Protein AF-A0A2A2HWK0-F1 (afdb_monomer)

Mean predicted aligned error: 5.46 Å

Structure (mmCIF, N/CA/C/O backbone):
data_AF-A0A2A2HWK0-F1
#
_entry.id   AF-A0A2A2HWK0-F1
#
loop_
_atom_site.group_PDB
_atom_site.id
_atom_site.type_symbol
_atom_site.label_atom_id
_atom_site.label_alt_id
_atom_site.label_comp_id
_atom_site.label_asym_id
_atom_site.label_entity_id
_atom_site.label_seq_id
_atom_site.pdbx_PDB_ins_code
_atom_site.Cartn_x
_atom_site.Cartn_y
_atom_site.Cartn_z
_atom_site.occupancy
_atom_site.B_iso_or_equiv
_atom_site.auth_seq_id
_atom_site.auth_comp_id
_atom_site.auth_asym_id
_atom_site.auth_atom_id
_atom_site.pdbx_PDB_model_num
ATOM 1 N N . MET A 1 1 ? -13.070 -8.593 19.646 1.00 52.94 1 MET A N 1
ATOM 2 C CA . MET A 1 1 ? -12.627 -9.529 18.588 1.00 52.94 1 MET A CA 1
ATOM 3 C C . MET A 1 1 ? -11.156 -9.844 18.820 1.00 52.94 1 MET A C 1
ATOM 5 O O . MET A 1 1 ? -10.350 -8.923 18.780 1.00 52.94 1 MET A O 1
ATOM 9 N N . SER A 1 2 ? -10.788 -11.088 19.137 1.00 61.31 2 SER A N 1
ATOM 10 C CA . SER A 1 2 ? -9.373 -11.479 19.163 1.00 61.31 2 SER A CA 1
ATOM 11 C C . SER A 1 2 ? -8.905 -11.647 17.718 1.00 61.31 2 SER A C 1
ATOM 13 O O . SER A 1 2 ? -9.254 -12.631 17.078 1.00 61.31 2 SER A O 1
ATOM 15 N N . LEU A 1 3 ? -8.169 -10.675 17.177 1.00 67.19 3 LEU A N 1
ATOM 16 C CA . LEU A 1 3 ? -7.797 -10.685 15.757 1.00 67.19 3 LEU A CA 1
ATOM 17 C C . LEU A 1 3 ? -6.856 -11.838 15.371 1.00 67.19 3 LEU A C 1
ATOM 19 O O . LEU A 1 3 ? -6.816 -12.173 14.198 1.00 67.19 3 LEU A O 1
ATOM 23 N N . GLY A 1 4 ? -6.172 -12.487 16.321 1.00 80.31 4 GLY A N 1
ATOM 24 C CA . GLY A 1 4 ? -5.494 -13.777 16.119 1.00 80.31 4 GLY A CA 1
ATOM 25 C C . GLY A 1 4 ? -4.663 -13.899 14.829 1.00 80.31 4 GLY A C 1
ATOM 26 O O . GLY A 1 4 ? -4.107 -12.926 14.322 1.00 80.31 4 GLY A O 1
ATOM 27 N N . LEU A 1 5 ? -4.576 -15.118 14.291 1.00 84.25 5 LEU A N 1
ATOM 28 C CA . LEU A 1 5 ? -3.963 -15.387 12.982 1.00 84.25 5 LEU A CA 1
ATOM 29 C C . LEU A 1 5 ? -4.878 -14.941 11.822 1.00 84.25 5 LEU A C 1
ATOM 31 O O . LEU A 1 5 ? -4.407 -14.537 10.761 1.00 84.25 5 LEU A O 1
ATOM 35 N N . GLU A 1 6 ? -6.192 -15.001 12.036 1.00 86.00 6 GLU A N 1
ATOM 36 C CA . GLU A 1 6 ? -7.224 -14.724 11.033 1.00 86.00 6 GLU A CA 1
ATOM 37 C C . GLU A 1 6 ? -7.193 -13.267 10.560 1.00 86.00 6 GLU A C 1
ATOM 39 O O . GLU A 1 6 ? -7.207 -12.999 9.363 1.00 86.00 6 GLU A O 1
ATOM 44 N N . GLY A 1 7 ? -7.061 -12.316 11.483 1.00 83.69 7 GLY A N 1
ATOM 45 C CA . GLY A 1 7 ? -6.935 -10.893 11.179 1.00 83.69 7 GLY A CA 1
ATOM 46 C C . GLY A 1 7 ? -5.654 -10.567 10.417 1.00 83.69 7 GLY A C 1
ATOM 47 O O . GLY A 1 7 ? -5.660 -9.684 9.563 1.00 83.69 7 GLY A O 1
ATOM 48 N N . LEU A 1 8 ? -4.571 -11.310 10.661 1.00 85.19 8 LEU A N 1
ATOM 49 C CA . LEU A 1 8 ? -3.318 -11.160 9.921 1.00 85.19 8 LEU A CA 1
ATOM 50 C C . LEU A 1 8 ? -3.464 -11.678 8.482 1.00 85.19 8 LEU A C 1
ATOM 52 O O . LEU A 1 8 ? -3.012 -11.021 7.544 1.00 85.19 8 LEU A O 1
ATOM 56 N N . LEU A 1 9 ? -4.171 -12.797 8.299 1.00 87.31 9 LEU A N 1
ATOM 57 C CA . LEU A 1 9 ? -4.564 -13.323 6.988 1.00 87.31 9 LEU A CA 1
ATOM 58 C C . LEU A 1 9 ? -5.449 -12.340 6.218 1.00 87.31 9 LEU A C 1
ATOM 60 O O . LEU A 1 9 ? -5.170 -12.047 5.058 1.00 87.31 9 LEU A O 1
ATOM 64 N N . VAL A 1 10 ? -6.481 -11.794 6.864 1.00 86.19 10 VAL A N 1
ATOM 65 C CA . VAL A 1 10 ? -7.368 -10.784 6.270 1.00 86.19 10 VAL A CA 1
ATOM 66 C C . VAL A 1 10 ? -6.575 -9.540 5.886 1.00 86.19 10 VAL A C 1
ATOM 68 O O . VAL A 1 10 ? -6.713 -9.058 4.766 1.00 86.19 10 VAL A O 1
ATOM 71 N N . ALA A 1 11 ? -5.699 -9.045 6.763 1.00 85.50 11 ALA A N 1
ATOM 72 C CA . ALA A 1 11 ? -4.857 -7.896 6.459 1.00 85.50 11 ALA A CA 1
ATOM 73 C C . ALA A 1 11 ? -3.954 -8.159 5.249 1.00 85.50 11 ALA A C 1
ATOM 75 O O . ALA A 1 11 ? -3.891 -7.341 4.335 1.00 85.50 11 ALA A O 1
ATOM 76 N N . PHE A 1 12 ? -3.307 -9.322 5.198 1.00 85.81 12 PHE A N 1
ATOM 77 C CA . PHE A 1 12 ? -2.469 -9.717 4.070 1.00 85.81 12 PHE A CA 1
ATOM 78 C C . PHE A 1 12 ? -3.264 -9.837 2.758 1.00 85.81 12 PHE A C 1
ATOM 80 O O . PHE A 1 12 ? -2.829 -9.330 1.723 1.00 85.81 12 PHE A O 1
ATOM 87 N N . LEU A 1 13 ? -4.455 -10.442 2.804 1.00 85.81 13 LEU A N 1
ATOM 88 C CA . LEU A 1 13 ? -5.359 -10.555 1.656 1.00 85.81 13 LEU A CA 1
ATOM 89 C C . LEU A 1 13 ? -5.836 -9.190 1.163 1.00 85.81 13 LEU A C 1
ATOM 91 O O . LEU A 1 13 ? -5.817 -8.949 -0.042 1.00 85.81 13 LEU A O 1
ATOM 95 N N . ILE A 1 14 ? -6.212 -8.284 2.072 1.00 85.31 14 ILE A N 1
ATOM 96 C CA . ILE A 1 14 ? -6.583 -6.906 1.729 1.00 85.31 14 ILE A CA 1
ATOM 97 C C . ILE A 1 14 ? -5.430 -6.234 0.982 1.00 85.31 14 ILE A C 1
ATOM 99 O O . ILE A 1 14 ? -5.653 -5.619 -0.055 1.00 85.31 14 ILE A O 1
ATOM 103 N N . LEU A 1 15 ? -4.191 -6.379 1.455 1.00 84.44 15 LEU A N 1
ATOM 104 C CA . LEU A 1 15 ? -3.035 -5.761 0.803 1.00 84.44 15 LEU A CA 1
ATOM 105 C C . LEU A 1 15 ? -2.796 -6.306 -0.611 1.00 84.44 15 LEU A C 1
ATOM 107 O O . LEU A 1 15 ? -2.566 -5.521 -1.530 1.00 84.44 15 LEU A O 1
ATOM 111 N N . LEU A 1 16 ? -2.897 -7.624 -0.802 1.00 81.06 16 LEU A N 1
ATOM 112 C CA . LEU A 1 16 ? -2.704 -8.250 -2.113 1.00 81.06 16 LEU A CA 1
ATOM 113 C C . LEU A 1 16 ? -3.832 -7.930 -3.103 1.00 81.06 16 LEU A C 1
ATOM 115 O O . LEU A 1 16 ? -3.566 -7.632 -4.268 1.00 81.06 16 LEU A O 1
ATOM 119 N N . LEU A 1 17 ? -5.088 -7.982 -2.654 1.00 83.94 17 LEU A N 1
ATOM 120 C CA . LEU A 1 17 ? -6.262 -7.853 -3.522 1.00 83.94 17 LEU A CA 1
ATOM 121 C C . LEU A 1 17 ? -6.655 -6.405 -3.813 1.00 83.94 17 LEU A C 1
ATOM 123 O O . LEU A 1 17 ? -7.340 -6.150 -4.798 1.00 83.94 17 LEU A O 1
ATOM 127 N N . HIS A 1 18 ? -6.256 -5.443 -2.981 1.00 78.31 18 HIS A N 1
ATOM 128 C CA . HIS A 1 18 ? -6.782 -4.085 -3.107 1.00 78.31 18 HIS A CA 1
ATOM 129 C C . HIS A 1 18 ? -6.113 -3.264 -4.214 1.00 78.31 18 HIS A C 1
ATOM 131 O O . HIS A 1 18 ? -6.740 -2.359 -4.751 1.00 78.31 18 HIS A O 1
ATOM 137 N N . ARG A 1 19 ? -4.860 -3.551 -4.588 1.00 80.69 19 ARG A N 1
ATOM 138 C CA . ARG A 1 19 ? -4.129 -2.713 -5.560 1.00 80.69 19 ARG A CA 1
ATOM 139 C C . ARG A 1 19 ? -3.774 -3.423 -6.853 1.00 80.69 19 ARG A C 1
ATOM 141 O O . ARG A 1 19 ? -3.995 -2.867 -7.926 1.00 80.69 19 ARG A O 1
ATOM 148 N N . ILE A 1 20 ? -3.258 -4.646 -6.763 1.00 86.88 20 ILE A N 1
ATOM 149 C CA . ILE A 1 20 ? -2.778 -5.389 -7.932 1.00 86.88 20 ILE A CA 1
ATOM 150 C C . ILE A 1 20 ? -3.922 -5.672 -8.925 1.00 86.88 20 ILE A C 1
ATOM 152 O O . ILE A 1 20 ? -3.770 -5.312 -10.092 1.00 86.88 20 ILE A O 1
ATOM 156 N N . PRO A 1 21 ? -5.090 -6.214 -8.515 1.00 88.75 21 PRO A N 1
ATOM 157 C CA . PRO A 1 21 ? -6.196 -6.476 -9.440 1.00 88.75 21 PRO A CA 1
ATOM 158 C C . PRO A 1 21 ? -6.738 -5.212 -10.110 1.00 88.75 21 PRO A C 1
ATOM 160 O O . PRO A 1 21 ? -7.024 -5.227 -11.305 1.00 88.75 21 PRO A O 1
ATOM 163 N N . ILE A 1 22 ? -6.839 -4.108 -9.360 1.00 88.75 22 ILE A N 1
ATOM 164 C CA . ILE A 1 22 ? -7.318 -2.830 -9.898 1.00 88.75 22 ILE A CA 1
ATOM 165 C C . ILE A 1 22 ? -6.363 -2.334 -10.981 1.00 88.75 22 ILE A C 1
ATOM 167 O O . ILE A 1 22 ? -6.817 -1.988 -12.067 1.00 88.75 22 ILE A O 1
ATOM 171 N N . LEU A 1 23 ? -5.052 -2.355 -10.725 1.00 89.19 23 LEU A N 1
ATOM 172 C CA . LEU A 1 23 ? -4.056 -1.932 -11.710 1.00 89.19 23 LEU A CA 1
ATOM 173 C C . LEU A 1 23 ? -4.022 -2.831 -12.939 1.00 89.19 23 LEU A C 1
ATOM 175 O O . LEU A 1 23 ? -3.896 -2.308 -14.038 1.00 89.19 23 LEU A O 1
ATOM 179 N N . TYR A 1 24 ? -4.202 -4.145 -12.786 1.00 90.38 24 TYR A N 1
ATOM 180 C CA . TYR A 1 24 ? -4.365 -5.045 -13.932 1.00 90.38 24 TYR A CA 1
ATOM 181 C C . TYR A 1 24 ? -5.587 -4.684 -14.781 1.00 90.38 24 TYR A C 1
ATOM 183 O O . TYR A 1 24 ? -5.508 -4.730 -16.006 1.00 90.38 24 TYR A O 1
ATOM 191 N N . LEU A 1 25 ? -6.694 -4.291 -14.146 1.00 90.69 25 LEU A N 1
ATOM 192 C CA . LEU A 1 25 ? -7.922 -3.917 -14.843 1.00 90.69 25 LEU A CA 1
ATOM 193 C C . LEU A 1 25 ? -7.783 -2.588 -15.602 1.00 90.69 25 LEU A C 1
ATOM 195 O O . LEU A 1 25 ? -8.271 -2.475 -16.724 1.00 90.69 25 LEU A O 1
ATOM 199 N N . ILE A 1 26 ? -7.113 -1.592 -15.012 1.00 90.69 26 ILE A N 1
ATOM 200 C CA . ILE A 1 26 ? -6.930 -0.266 -15.633 1.00 90.69 26 ILE A CA 1
ATOM 201 C C . ILE A 1 26 ? -5.666 -0.153 -16.493 1.00 90.69 26 ILE A C 1
ATOM 203 O O . ILE A 1 26 ? -5.505 0.840 -17.200 1.00 90.69 26 ILE A O 1
ATOM 207 N N . ASN A 1 27 ? -4.798 -1.169 -16.468 1.00 89.19 27 ASN A N 1
ATOM 208 C CA . ASN A 1 27 ? -3.561 -1.253 -17.242 1.00 89.19 27 ASN A CA 1
ATOM 209 C C . ASN A 1 27 ? -3.679 -0.745 -18.696 1.00 89.19 27 ASN A C 1
ATOM 211 O O . ASN A 1 27 ? -2.878 0.109 -19.064 1.00 89.19 27 ASN A O 1
ATOM 215 N N . PRO A 1 28 ? -4.675 -1.155 -19.517 1.00 86.94 28 PRO A N 1
ATOM 216 C CA . PRO A 1 28 ? -4.746 -0.721 -20.919 1.00 86.94 28 PRO A CA 1
ATOM 217 C C . PRO A 1 28 ? -4.881 0.798 -21.119 1.00 86.94 28 PRO A C 1
ATOM 219 O O . PRO A 1 28 ? -4.680 1.284 -22.227 1.00 86.94 28 PRO A O 1
ATOM 222 N N 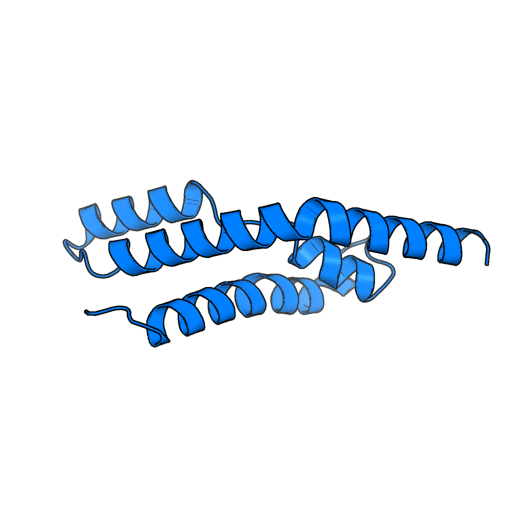. ILE A 1 29 ? -5.222 1.552 -20.070 1.00 91.88 29 ILE A N 1
ATOM 223 C CA . ILE A 1 29 ? -5.366 3.013 -20.100 1.00 91.88 29 ILE A CA 1
ATOM 224 C C . ILE A 1 29 ? -4.076 3.706 -19.627 1.00 91.88 29 ILE A C 1
ATOM 226 O O . ILE A 1 29 ? -3.889 4.898 -19.864 1.00 91.88 29 ILE A O 1
ATOM 230 N N . ILE A 1 30 ? -3.165 2.989 -18.962 1.00 87.50 30 ILE A N 1
ATOM 231 C CA . ILE A 1 30 ? -1.955 3.566 -18.375 1.00 87.50 30 ILE A CA 1
ATOM 232 C C . ILE A 1 30 ? -0.830 3.555 -19.423 1.00 87.50 30 ILE A C 1
ATOM 234 O O . ILE A 1 30 ? -0.266 2.501 -19.710 1.00 87.50 30 ILE A O 1
ATOM 238 N N . PRO A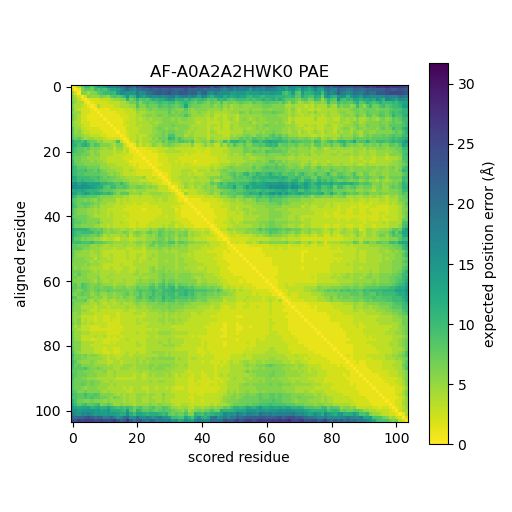 1 31 ? -0.415 4.719 -19.957 1.00 81.50 31 PRO A N 1
ATOM 239 C CA . PRO A 1 31 ? 0.495 4.790 -21.106 1.00 81.50 31 PRO A CA 1
ATOM 240 C C . PRO A 1 31 ? 1.930 4.320 -20.818 1.00 81.50 31 PRO A C 1
ATOM 242 O O . PRO A 1 31 ? 2.722 4.164 -21.744 1.00 81.50 31 PRO A O 1
ATOM 245 N N . ASN A 1 32 ? 2.292 4.129 -19.548 1.00 82.06 32 ASN A N 1
ATOM 246 C CA . ASN A 1 32 ? 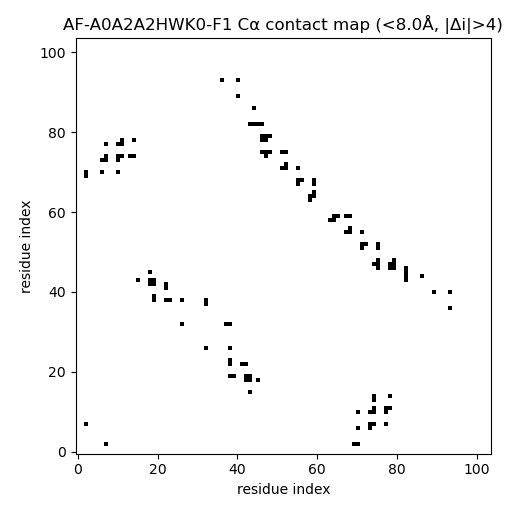3.664 3.846 -19.126 1.00 82.06 32 ASN A CA 1
ATOM 247 C C . ASN A 1 32 ? 3.858 2.442 -18.533 1.00 82.06 32 ASN A C 1
ATOM 249 O O . ASN A 1 32 ? 4.913 2.163 -17.972 1.00 82.06 32 ASN A O 1
ATOM 253 N N . ILE A 1 33 ? 2.851 1.570 -18.635 1.00 85.31 33 ILE A N 1
ATOM 254 C CA . ILE A 1 33 ? 2.950 0.169 -18.221 1.00 85.31 33 ILE A CA 1
ATOM 255 C C . ILE A 1 33 ? 3.117 -0.682 -19.478 1.00 85.31 33 ILE A C 1
ATOM 257 O O . ILE A 1 33 ? 2.228 -0.742 -20.324 1.00 85.31 33 ILE A O 1
ATOM 261 N N . ARG A 1 34 ? 4.283 -1.315 -19.622 1.00 85.44 34 ARG A N 1
ATOM 262 C CA . ARG A 1 34 ? 4.647 -2.098 -20.814 1.00 85.44 34 ARG A CA 1
ATOM 263 C C . ARG A 1 34 ? 4.678 -3.595 -20.539 1.00 85.44 34 ARG A C 1
ATOM 265 O O . ARG A 1 34 ? 4.627 -4.387 -21.476 1.00 85.44 34 ARG A O 1
ATOM 272 N N . SER A 1 35 ? 4.743 -3.988 -19.268 1.00 88.88 35 SER A N 1
ATOM 273 C CA . SER A 1 35 ? 4.821 -5.383 -18.852 1.00 88.88 35 SER A CA 1
ATOM 274 C C . SER A 1 35 ? 3.930 -5.708 -17.650 1.00 88.88 35 SER A C 1
ATOM 276 O O . SER A 1 35 ? 3.576 -4.848 -16.843 1.00 88.88 35 SER A O 1
ATOM 278 N N . ASN A 1 36 ? 3.626 -6.996 -17.475 1.00 88.88 36 ASN A N 1
ATOM 279 C CA . ASN A 1 36 ? 2.955 -7.504 -16.273 1.00 88.88 36 ASN A CA 1
ATOM 280 C C . ASN A 1 36 ? 3.779 -7.262 -14.992 1.00 88.88 36 ASN A C 1
ATOM 282 O O . ASN A 1 36 ? 3.213 -7.132 -13.905 1.00 88.88 36 ASN A O 1
ATOM 286 N N . LEU A 1 37 ? 5.112 -7.187 -15.104 1.00 89.62 37 LEU A N 1
ATOM 287 C CA . LEU A 1 37 ? 5.986 -6.864 -13.976 1.00 89.62 37 LEU A CA 1
ATOM 288 C C . LEU A 1 37 ? 5.863 -5.397 -13.571 1.00 89.62 37 LEU A C 1
ATOM 290 O O . LEU A 1 37 ? 5.880 -5.115 -12.377 1.00 89.62 37 LEU A O 1
ATOM 294 N N . ASP A 1 38 ? 5.662 -4.489 -14.524 1.00 89.56 38 ASP A N 1
ATOM 295 C CA . ASP A 1 38 ? 5.429 -3.070 -14.247 1.00 89.56 38 ASP A CA 1
ATOM 296 C C . ASP A 1 38 ? 4.120 -2.895 -13.458 1.00 89.56 38 ASP A C 1
ATOM 298 O O . ASP A 1 38 ? 4.090 -2.158 -12.474 1.00 89.56 38 ASP A O 1
ATOM 302 N N . VAL A 1 39 ? 3.057 -3.633 -13.823 1.00 90.94 39 VAL A N 1
ATOM 303 C CA . VAL A 1 39 ? 1.777 -3.653 -13.081 1.00 90.94 39 VAL A CA 1
ATOM 304 C C . VAL A 1 39 ? 1.978 -4.154 -11.652 1.00 90.94 39 VAL A C 1
ATOM 306 O O . VAL A 1 39 ? 1.513 -3.528 -10.698 1.00 90.94 39 VAL A O 1
ATOM 309 N N . LEU A 1 40 ? 2.665 -5.290 -11.494 1.00 90.31 40 LEU A N 1
ATOM 310 C CA . LEU A 1 40 ? 2.920 -5.894 -10.185 1.00 90.31 40 LEU A CA 1
ATOM 311 C C . LEU A 1 40 ? 3.767 -4.977 -9.303 1.00 90.31 40 LEU A C 1
ATOM 313 O O . LEU A 1 40 ? 3.450 -4.793 -8.129 1.00 90.31 40 LEU A O 1
ATOM 317 N N . PHE A 1 41 ? 4.811 -4.370 -9.867 1.00 89.81 41 PHE A N 1
ATOM 318 C CA . PHE A 1 41 ? 5.686 -3.447 -9.159 1.00 89.81 41 PHE A CA 1
ATOM 319 C C . PHE A 1 41 ? 4.935 -2.177 -8.745 1.00 89.81 41 PHE A C 1
ATOM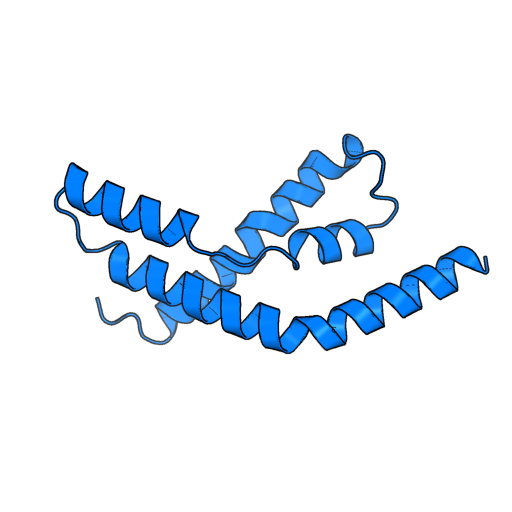 321 O O . PHE A 1 41 ? 4.955 -1.807 -7.571 1.00 89.81 41 PHE A O 1
ATOM 328 N N . ALA A 1 42 ? 4.199 -1.555 -9.669 1.00 89.00 42 ALA A N 1
ATOM 329 C CA . ALA A 1 42 ? 3.387 -0.375 -9.383 1.00 89.00 42 ALA A CA 1
ATOM 330 C C . ALA A 1 42 ? 2.298 -0.655 -8.333 1.00 89.00 42 ALA A C 1
ATOM 332 O O . ALA A 1 42 ? 2.026 0.190 -7.481 1.00 89.00 42 ALA A O 1
ATOM 333 N N . GLY A 1 43 ? 1.693 -1.847 -8.358 1.00 88.38 43 GLY A N 1
ATOM 334 C CA . GLY A 1 43 ? 0.669 -2.241 -7.390 1.00 88.38 43 GLY A CA 1
ATOM 335 C C . GLY A 1 43 ? 1.203 -2.587 -6.015 1.00 88.38 43 GLY A C 1
ATOM 336 O O . GLY A 1 43 ? 0.526 -2.318 -5.023 1.00 88.38 43 GLY A O 1
ATOM 337 N N . TRP A 1 44 ? 2.413 -3.138 -5.951 1.00 89.44 44 TRP A N 1
ATOM 338 C CA . TRP A 1 44 ? 3.064 -3.474 -4.694 1.00 89.44 44 TRP A CA 1
ATOM 339 C C . TRP A 1 44 ? 3.689 -2.258 -4.004 1.00 89.44 44 TRP A C 1
ATOM 341 O O . TRP A 1 44 ? 3.707 -2.216 -2.788 1.00 89.44 44 TRP A O 1
ATOM 351 N N . PHE A 1 45 ? 4.173 -1.235 -4.715 1.00 85.19 45 PHE A N 1
ATOM 352 C CA . PHE A 1 45 ? 4.784 -0.044 -4.091 1.00 85.19 45 PHE A CA 1
ATOM 353 C C . PHE A 1 45 ? 3.753 1.009 -3.640 1.00 85.19 45 PHE A C 1
ATOM 355 O O . PHE A 1 45 ? 3.853 2.193 -3.958 1.00 85.19 45 PHE A O 1
ATOM 362 N N . GLY A 1 46 ? 2.756 0.588 -2.857 1.00 84.00 46 GLY A N 1
ATOM 363 C CA . GLY A 1 46 ? 1.667 1.448 -2.389 1.00 84.00 46 GLY A CA 1
ATOM 364 C C . GLY A 1 46 ? 1.202 1.121 -0.971 1.00 84.00 46 GLY A C 1
ATOM 365 O O . GLY A 1 46 ? 0.068 0.662 -0.811 1.00 84.00 46 GLY A O 1
ATOM 366 N N . PRO A 1 47 ? 2.021 1.370 0.068 1.00 89.25 47 PRO A N 1
ATOM 367 C CA . PRO A 1 47 ? 1.650 1.017 1.429 1.00 89.25 47 PRO A CA 1
ATOM 368 C C . PRO A 1 47 ? 0.383 1.753 1.884 1.00 89.25 47 PRO A C 1
ATOM 370 O O . PRO A 1 47 ? 0.123 2.904 1.518 1.00 89.25 47 PRO A O 1
ATOM 373 N N . VAL A 1 48 ? -0.417 1.082 2.708 1.00 91.50 48 VAL A N 1
ATOM 374 C CA . VAL A 1 48 ? -1.547 1.691 3.413 1.00 91.50 48 VAL A CA 1
ATOM 375 C C . VAL A 1 48 ? -0.992 2.614 4.499 1.00 91.50 48 VAL A C 1
ATOM 377 O O . VAL A 1 48 ? -0.161 2.201 5.303 1.00 91.50 48 VAL A O 1
ATOM 380 N N . GLY A 1 49 ? -1.436 3.873 4.505 1.00 87.38 49 GLY A N 1
ATOM 381 C CA . GLY A 1 49 ? -0.876 4.919 5.363 1.00 87.38 49 GLY A CA 1
ATOM 382 C C . GLY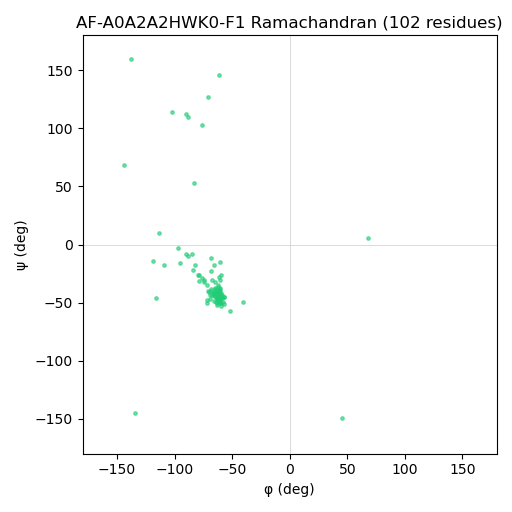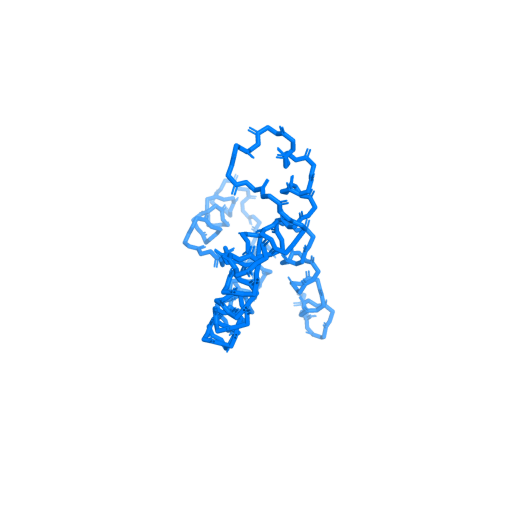 A 1 49 ? -1.930 5.772 6.068 1.00 87.38 49 GLY A C 1
ATOM 383 O O . GLY A 1 49 ? -3.007 5.298 6.431 1.00 87.38 49 GLY A O 1
ATOM 384 N N . IL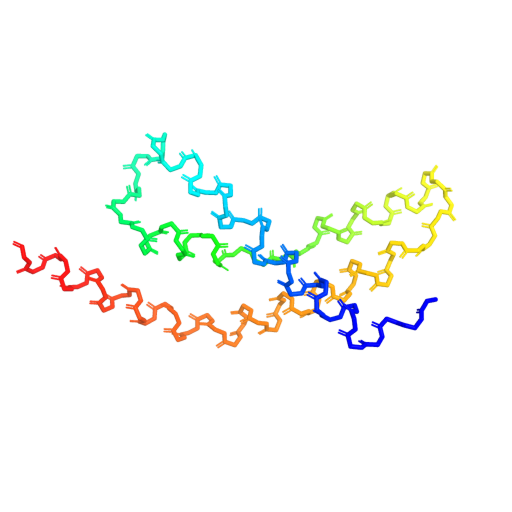E A 1 50 ? -1.620 7.061 6.239 1.00 92.62 50 ILE A N 1
ATOM 385 C CA . ILE A 1 50 ? -2.379 7.998 7.083 1.00 92.62 50 ILE A CA 1
ATOM 386 C C . ILE A 1 50 ? -3.842 8.191 6.664 1.00 92.62 50 ILE A C 1
ATOM 388 O O . ILE A 1 50 ? -4.698 8.398 7.517 1.00 92.62 50 ILE A O 1
ATOM 392 N N . ALA A 1 51 ? -4.157 8.073 5.371 1.00 93.25 51 ALA A N 1
ATOM 393 C CA . ALA A 1 51 ? -5.532 8.204 4.894 1.00 93.25 51 ALA A CA 1
ATOM 394 C C . ALA A 1 51 ? -6.448 7.124 5.496 1.00 93.25 51 ALA A C 1
ATOM 396 O O . ALA A 1 51 ? -7.552 7.431 5.935 1.00 93.25 51 ALA A O 1
ATOM 397 N N . ALA A 1 52 ? -5.978 5.875 5.589 1.00 93.56 52 ALA A N 1
ATOM 398 C CA . ALA A 1 52 ? -6.754 4.792 6.191 1.00 93.56 52 ALA A CA 1
ATOM 399 C C . ALA A 1 52 ? -6.982 5.031 7.691 1.00 93.56 52 ALA A C 1
ATOM 401 O O . ALA A 1 52 ? -8.097 4.858 8.179 1.00 93.56 52 ALA A O 1
ATOM 402 N N . PHE A 1 53 ? -5.952 5.508 8.401 1.00 94.12 53 PHE A N 1
ATOM 403 C CA . PHE A 1 53 ? -6.077 5.934 9.796 1.00 94.12 53 PHE A CA 1
ATOM 404 C C . PHE A 1 53 ? -7.146 7.026 9.939 1.00 94.12 53 PHE A C 1
ATOM 406 O O . PHE A 1 53 ? -8.079 6.864 10.724 1.00 94.12 53 PHE A O 1
ATOM 413 N N . TYR A 1 54 ? -7.063 8.088 9.132 1.00 95.44 54 TYR A N 1
ATOM 414 C CA . TYR A 1 54 ? -8.009 9.201 9.171 1.00 95.44 54 TYR A CA 1
ATOM 415 C C . TYR A 1 54 ? -9.449 8.734 8.944 1.00 95.44 54 TYR A C 1
ATOM 417 O O . TYR A 1 54 ? -10.324 9.041 9.749 1.00 95.44 54 TYR A O 1
ATOM 425 N N . TYR A 1 55 ? -9.698 7.937 7.901 1.00 94.31 55 TYR A N 1
ATOM 426 C CA . TYR A 1 55 ? -11.048 7.453 7.606 1.00 94.31 55 TYR A CA 1
ATOM 427 C C . TYR A 1 55 ? -11.580 6.473 8.654 1.00 94.31 55 TYR A C 1
ATOM 429 O O . TYR A 1 55 ? -12.783 6.465 8.908 1.00 94.31 55 TYR A O 1
ATOM 437 N N . SER A 1 56 ? -10.714 5.691 9.306 1.00 94.69 56 SER A N 1
ATOM 438 C CA . SER A 1 56 ? -11.136 4.833 10.421 1.00 94.69 56 SER A CA 1
ATOM 439 C C . SER A 1 56 ? -11.641 5.655 11.608 1.00 94.69 56 SER A C 1
ATOM 441 O O . SER A 1 56 ? -12.717 5.380 12.134 1.00 94.69 56 SER A O 1
ATOM 443 N N . GLN A 1 57 ? -10.915 6.718 11.964 1.00 95.62 57 GLN A N 1
ATOM 444 C CA . GLN A 1 57 ? -11.291 7.628 13.043 1.00 95.62 57 GLN A CA 1
ATOM 445 C C . GLN A 1 57 ? -12.541 8.426 12.678 1.00 95.62 57 GLN A C 1
ATOM 447 O O . GLN A 1 57 ? -13.470 8.527 13.473 1.00 95.62 57 GLN A O 1
ATOM 452 N N . PHE A 1 58 ? -12.612 8.920 11.442 1.00 96.00 58 PHE A N 1
ATOM 453 C CA . PHE A 1 58 ? -13.794 9.606 10.936 1.00 96.00 58 PHE A CA 1
ATOM 454 C C . PHE A 1 58 ? -15.038 8.708 10.991 1.00 96.00 58 PHE A C 1
ATOM 456 O O . PHE A 1 58 ? -16.080 9.127 11.486 1.00 96.00 58 PHE A O 1
ATOM 463 N N . SER A 1 59 ? -14.931 7.447 10.560 1.00 95.44 59 SER A N 1
ATOM 464 C CA . SER A 1 59 ? -16.035 6.485 10.645 1.00 95.44 59 SER A CA 1
ATOM 465 C C . SER A 1 59 ? -16.461 6.218 12.089 1.00 95.44 59 SER A C 1
ATOM 467 O O . SER A 1 59 ? -17.658 6.115 12.363 1.00 95.44 59 SER A O 1
ATOM 469 N N . MET A 1 60 ? -15.508 6.109 13.016 1.00 94.94 60 MET A N 1
ATOM 470 C CA . MET A 1 60 ? -15.793 5.915 14.438 1.00 94.94 60 MET A CA 1
ATOM 471 C C . MET A 1 60 ? -16.568 7.104 15.012 1.00 94.94 60 MET A C 1
ATOM 473 O O . MET A 1 60 ? -17.591 6.899 15.654 1.00 94.94 60 MET A O 1
ATOM 477 N N . ILE A 1 61 ? -16.148 8.336 14.710 1.00 95.94 61 ILE A N 1
ATOM 478 C CA . ILE A 1 61 ? -16.838 9.561 15.148 1.00 95.94 61 ILE A CA 1
ATOM 479 C C . ILE A 1 61 ? -18.276 9.606 14.614 1.00 95.94 61 ILE A C 1
ATOM 481 O O . ILE A 1 61 ? -19.196 9.943 15.353 1.00 95.94 61 ILE A O 1
ATOM 485 N N . GLN A 1 62 ? -18.484 9.228 13.351 1.00 96.62 62 GLN A N 1
ATOM 486 C CA . GLN A 1 62 ? -19.797 9.323 12.705 1.00 96.62 62 GLN A CA 1
ATOM 487 C C . GLN A 1 62 ? -20.769 8.203 13.094 1.00 96.62 62 GLN A C 1
ATOM 489 O O . GLN A 1 62 ? -21.979 8.388 12.999 1.00 96.62 62 GLN A O 1
ATOM 494 N N . THR A 1 63 ? -20.266 7.029 13.483 1.00 95.62 63 THR A N 1
ATOM 495 C CA . THR A 1 63 ? -21.104 5.833 13.699 1.00 95.62 63 THR A CA 1
ATOM 496 C C . THR A 1 63 ? -21.067 5.295 15.126 1.00 95.62 63 THR A C 1
ATOM 498 O O . THR A 1 63 ? -21.881 4.438 15.464 1.00 95.62 63 THR A O 1
ATOM 501 N N . GLY A 1 64 ? -20.111 5.737 15.945 1.00 93.00 64 GLY A N 1
ATOM 502 C CA . GLY A 1 64 ? -19.823 5.174 17.266 1.00 93.00 64 GLY A CA 1
ATOM 503 C C . GLY A 1 64 ? -19.239 3.756 17.238 1.00 93.00 64 GLY A C 1
ATOM 504 O O . GLY A 1 64 ? -19.089 3.141 18.289 1.00 93.00 64 GLY A O 1
ATOM 505 N N . LYS A 1 65 ? -18.931 3.197 16.058 1.00 90.81 65 LYS A N 1
ATOM 506 C CA . LYS A 1 65 ? -18.426 1.824 15.921 1.00 90.81 65 LYS A CA 1
ATOM 507 C C . LYS A 1 65 ? -16.902 1.786 15.991 1.00 90.81 65 LYS A C 1
ATOM 509 O O . LYS A 1 65 ? -16.221 2.208 15.059 1.00 90.81 65 LYS A O 1
ATOM 514 N N . GLU A 1 66 ? -16.372 1.197 17.057 1.00 90.69 66 GLU A N 1
ATOM 515 C CA . GLU A 1 66 ? -14.923 1.063 17.280 1.00 90.69 66 GLU A CA 1
ATOM 516 C C . GLU A 1 66 ? -14.304 -0.172 16.598 1.00 90.69 66 GLU A C 1
ATOM 518 O O . GLU A 1 66 ? -13.084 -0.311 16.532 1.00 90.69 66 GLU A O 1
ATOM 523 N N . GLU A 1 67 ? -15.127 -1.065 16.043 1.00 88.00 67 GLU A N 1
ATOM 524 C CA . GLU A 1 67 ? -14.697 -2.361 15.491 1.00 88.00 67 GLU A CA 1
ATOM 525 C C . GLU A 1 67 ? -13.681 -2.244 14.341 1.00 88.00 67 GLU A C 1
ATOM 527 O O . GLU A 1 67 ? -12.872 -3.147 14.126 1.00 88.00 67 GLU A O 1
ATOM 532 N N . LEU A 1 68 ? -13.688 -1.121 13.616 1.00 89.00 68 LEU A N 1
ATOM 533 C CA . LEU A 1 68 ? -12.784 -0.881 12.488 1.00 89.00 68 LEU A CA 1
ATOM 534 C C . LEU A 1 68 ? -11.361 -0.537 12.926 1.00 89.00 68 LEU A C 1
ATOM 536 O O . LEU A 1 68 ? -10.408 -0.815 12.198 1.00 89.00 68 LEU A O 1
ATOM 540 N N . TRP A 1 69 ? -11.199 0.069 14.101 1.00 89.75 69 TRP A N 1
ATOM 541 C CA . TRP A 1 69 ? -9.914 0.596 14.546 1.00 89.75 69 TRP A CA 1
ATOM 542 C C . TRP A 1 69 ? -8.832 -0.494 14.692 1.00 89.75 69 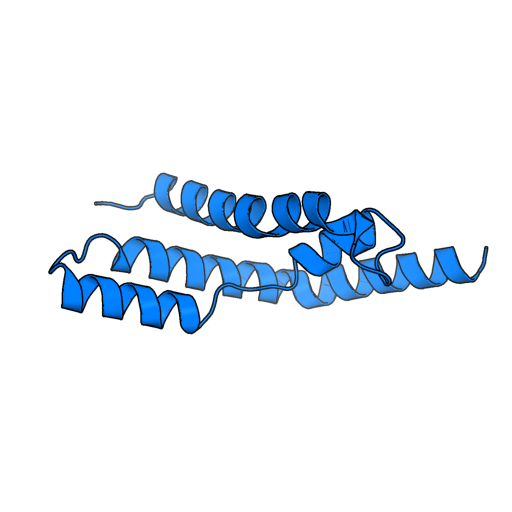TRP A C 1
ATOM 544 O O . TRP A 1 69 ? -7.743 -0.339 14.122 1.00 89.75 69 TRP A O 1
ATOM 554 N N . PRO A 1 70 ? -9.106 -1.641 15.346 1.00 90.62 70 PRO A N 1
ATOM 555 C CA . PRO A 1 70 ? -8.147 -2.743 15.434 1.00 90.62 70 PRO A CA 1
ATOM 556 C C . PRO A 1 70 ? -7.781 -3.352 14.071 1.00 90.62 70 PRO A C 1
ATOM 558 O O . PRO A 1 70 ? -6.639 -3.746 13.851 1.00 90.62 70 PRO A O 1
ATOM 561 N N . ILE A 1 71 ? -8.734 -3.409 13.135 1.00 90.69 71 ILE A N 1
ATOM 562 C CA . ILE A 1 71 ? -8.518 -3.984 11.799 1.00 90.69 71 ILE A CA 1
ATOM 563 C C . ILE A 1 71 ? -7.628 -3.056 10.968 1.00 90.69 71 ILE A C 1
ATOM 565 O O . ILE A 1 71 ? -6.624 -3.488 10.403 1.00 90.69 71 ILE A O 1
ATOM 569 N N . VAL A 1 72 ? -7.969 -1.767 10.914 1.00 92.25 72 VAL A N 1
ATOM 570 C CA . VAL A 1 72 ? -7.240 -0.780 10.107 1.00 92.25 72 VAL A CA 1
ATOM 571 C C . VAL A 1 72 ? -5.817 -0.590 10.623 1.00 92.25 72 VAL A C 1
ATOM 573 O O . VAL A 1 72 ? -4.882 -0.554 9.825 1.00 92.25 72 VAL A O 1
ATOM 576 N N . SER A 1 73 ? -5.629 -0.521 11.942 1.00 92.31 73 SER A N 1
ATOM 577 C CA . SER A 1 73 ? -4.292 -0.424 12.539 1.00 92.31 73 SER A CA 1
ATOM 578 C C . SER A 1 73 ? -3.421 -1.643 12.217 1.00 92.31 73 SER A C 1
ATOM 580 O O . SER A 1 73 ? -2.270 -1.470 11.815 1.00 92.31 73 SER A O 1
ATOM 582 N N . LEU A 1 74 ? -3.970 -2.862 12.288 1.00 92.56 74 LEU A N 1
ATOM 583 C CA . LEU A 1 74 ? -3.254 -4.078 11.892 1.00 92.56 74 LEU A CA 1
ATOM 584 C C . LEU A 1 74 ? -2.862 -4.053 10.407 1.00 92.56 74 LEU A C 1
ATOM 586 O O . LEU A 1 74 ? -1.711 -4.338 10.076 1.00 92.56 74 LEU A O 1
ATOM 590 N N . VAL A 1 75 ? -3.784 -3.661 9.520 1.00 92.50 75 VAL A N 1
ATOM 591 C CA . VAL A 1 75 ? -3.518 -3.521 8.077 1.00 92.50 75 VAL A CA 1
ATOM 592 C C . VAL A 1 75 ? -2.396 -2.518 7.818 1.00 92.50 75 VAL A C 1
ATOM 594 O O . VAL A 1 75 ? -1.486 -2.817 7.046 1.00 92.50 75 VAL A O 1
ATOM 597 N N . ILE A 1 76 ? -2.424 -1.354 8.473 1.00 94.06 76 ILE A N 1
ATOM 598 C CA . ILE A 1 76 ? -1.376 -0.332 8.348 1.00 94.06 76 ILE A CA 1
ATOM 599 C C . ILE A 1 76 ? -0.025 -0.897 8.802 1.00 94.06 76 ILE A C 1
ATOM 601 O O . ILE A 1 76 ? 0.949 -0.815 8.053 1.00 94.06 76 ILE A O 1
ATOM 605 N N . CYS A 1 77 ? 0.043 -1.516 9.984 1.00 93.31 77 CYS A N 1
ATOM 606 C CA . CYS A 1 77 ? 1.290 -2.075 10.508 1.00 93.31 77 CYS A CA 1
ATOM 607 C C . CYS A 1 77 ? 1.874 -3.154 9.588 1.00 93.31 77 CYS A C 1
ATOM 609 O O . CYS A 1 77 ? 3.045 -3.076 9.213 1.00 93.31 77 CYS A O 1
ATOM 611 N N . VAL A 1 78 ? 1.058 -4.132 9.182 1.00 92.44 78 VAL A N 1
ATOM 612 C CA . VAL A 1 78 ? 1.484 -5.204 8.269 1.00 92.44 78 VAL A CA 1
ATOM 613 C C . VAL A 1 78 ? 1.920 -4.619 6.926 1.00 92.44 78 VAL A C 1
ATOM 615 O O . VAL A 1 78 ? 2.956 -5.016 6.394 1.00 92.44 78 VAL A O 1
ATOM 618 N N . SER A 1 79 ? 1.195 -3.625 6.404 1.00 92.75 79 SER A N 1
ATOM 619 C CA . SER A 1 79 ? 1.558 -2.951 5.158 1.00 92.75 79 SER A CA 1
ATOM 620 C C . SER A 1 79 ? 2.932 -2.303 5.250 1.00 92.75 79 SER A C 1
ATOM 622 O O . SER A 1 79 ? 3.769 -2.556 4.388 1.00 92.75 79 SER A O 1
ATOM 624 N N . ILE A 1 80 ? 3.175 -1.478 6.270 1.00 93.06 80 ILE A N 1
ATOM 625 C CA . ILE A 1 80 ? 4.438 -0.745 6.421 1.00 93.06 80 ILE A CA 1
ATOM 626 C C . ILE A 1 80 ? 5.606 -1.724 6.553 1.00 93.06 80 ILE A C 1
ATOM 628 O O . ILE A 1 80 ? 6.620 -1.549 5.880 1.00 93.06 80 ILE A O 1
ATOM 632 N N . ILE A 1 81 ? 5.451 -2.782 7.356 1.00 92.88 81 ILE A N 1
ATOM 633 C CA . ILE A 1 81 ? 6.494 -3.796 7.551 1.00 92.88 81 ILE A CA 1
ATOM 634 C C . ILE A 1 81 ? 6.791 -4.533 6.242 1.00 92.88 81 ILE A C 1
ATOM 636 O O . ILE A 1 81 ? 7.947 -4.590 5.823 1.00 92.88 81 ILE A O 1
ATOM 640 N N . LEU A 1 82 ? 5.770 -5.072 5.568 1.00 92.25 82 LEU A N 1
ATOM 641 C CA . LEU A 1 82 ? 5.966 -5.842 4.337 1.00 92.25 82 LEU A CA 1
ATOM 642 C C . LEU A 1 82 ? 6.581 -4.991 3.229 1.00 92.25 82 LEU A C 1
ATOM 644 O O . LEU A 1 82 ? 7.533 -5.426 2.583 1.00 92.25 82 LEU A O 1
ATOM 648 N N . HIS A 1 83 ? 6.083 -3.770 3.030 1.00 91.19 83 HIS A N 1
ATOM 649 C CA . HIS A 1 83 ? 6.614 -2.873 2.005 1.00 91.19 83 HIS A CA 1
ATOM 650 C C . HIS A 1 83 ? 8.025 -2.405 2.367 1.00 91.19 83 HIS A C 1
ATOM 652 O O . HIS A 1 83 ? 8.891 -2.386 1.501 1.00 91.19 83 HIS A O 1
ATOM 658 N N . GLY A 1 84 ? 8.295 -2.099 3.640 1.00 91.75 84 GLY A N 1
ATOM 659 C CA . GLY A 1 84 ? 9.623 -1.694 4.105 1.00 91.75 84 GLY A CA 1
ATOM 660 C C . GLY A 1 84 ? 10.677 -2.786 3.911 1.00 91.75 84 GLY A C 1
ATOM 661 O O . GLY A 1 84 ? 11.747 -2.516 3.370 1.00 91.75 84 GLY A O 1
ATOM 662 N N . ILE A 1 85 ? 10.362 -4.033 4.281 1.00 94.50 85 ILE A N 1
ATOM 663 C CA . ILE A 1 85 ? 11.271 -5.179 4.109 1.00 94.50 85 ILE A CA 1
ATOM 664 C C . ILE A 1 85 ? 11.505 -5.477 2.622 1.00 94.50 85 ILE A C 1
ATOM 666 O O . ILE A 1 85 ? 12.634 -5.738 2.206 1.00 94.50 85 ILE A O 1
ATOM 670 N N . THR A 1 86 ? 10.448 -5.442 1.805 1.00 93.50 86 THR A N 1
ATOM 671 C CA . THR A 1 86 ? 10.536 -5.819 0.384 1.00 93.50 86 THR A CA 1
ATOM 672 C C . THR A 1 86 ? 11.047 -4.700 -0.522 1.00 93.50 86 THR A C 1
ATOM 674 O O . THR A 1 86 ? 11.532 -5.010 -1.610 1.00 93.50 86 THR A O 1
ATOM 677 N N . ALA A 1 87 ? 11.024 -3.435 -0.083 1.00 91.12 87 ALA A N 1
ATOM 678 C CA . ALA A 1 87 ? 11.360 -2.272 -0.907 1.00 91.12 87 ALA A CA 1
ATOM 679 C C . ALA A 1 87 ? 12.718 -2.415 -1.607 1.00 91.12 87 ALA A C 1
ATOM 681 O O . ALA A 1 87 ? 12.801 -2.393 -2.833 1.00 91.12 87 ALA A O 1
ATOM 682 N N . THR A 1 88 ? 13.795 -2.624 -0.848 1.00 91.25 88 THR A N 1
ATOM 683 C CA . THR A 1 88 ? 15.150 -2.701 -1.419 1.00 91.25 88 THR A CA 1
ATOM 684 C C . THR A 1 88 ? 15.313 -3.893 -2.362 1.00 91.25 88 THR A C 1
ATOM 686 O O . THR A 1 88 ? 15.976 -3.788 -3.395 1.00 91.25 88 THR A O 1
ATOM 689 N N . TYR A 1 89 ? 14.727 -5.039 -2.012 1.00 92.62 89 TYR A N 1
ATOM 690 C CA . TYR A 1 89 ? 14.856 -6.261 -2.801 1.00 92.62 89 TYR A CA 1
ATOM 691 C C . TYR A 1 89 ? 14.070 -6.172 -4.117 1.00 92.62 89 TYR A C 1
ATOM 693 O O . TYR A 1 89 ? 14.630 -6.442 -5.181 1.00 92.62 89 TYR A O 1
ATOM 701 N N . PHE A 1 90 ? 12.809 -5.733 -4.070 1.00 92.62 90 PHE A N 1
ATOM 702 C CA . PHE A 1 90 ? 11.964 -5.618 -5.261 1.00 92.62 90 PHE A CA 1
ATOM 703 C C . PHE A 1 90 ? 12.448 -4.525 -6.206 1.00 92.62 90 PHE A C 1
ATOM 705 O O . PHE A 1 90 ? 12.464 -4.758 -7.412 1.00 92.62 90 PHE A O 1
ATOM 712 N N . THR A 1 91 ? 12.923 -3.385 -5.696 1.00 92.50 91 THR A N 1
ATOM 713 C CA . THR A 1 91 ? 13.510 -2.339 -6.549 1.00 92.50 91 THR A CA 1
ATOM 714 C C . THR A 1 91 ? 14.710 -2.869 -7.331 1.00 92.50 91 THR A C 1
ATOM 716 O O . THR A 1 91 ? 14.786 -2.672 -8.540 1.00 92.50 91 THR A O 1
ATOM 719 N N . LYS A 1 92 ? 15.608 -3.632 -6.688 1.00 93.62 92 LYS A N 1
ATOM 720 C CA . LYS A 1 92 ? 16.749 -4.262 -7.380 1.00 93.62 92 LYS A CA 1
ATOM 721 C C . LYS A 1 92 ? 16.317 -5.305 -8.412 1.00 93.62 92 LYS A C 1
ATOM 723 O O . LYS A 1 92 ? 16.955 -5.435 -9.455 1.00 93.62 92 LYS A O 1
ATOM 728 N N . LEU A 1 93 ? 15.275 -6.086 -8.122 1.00 91.69 93 LEU A N 1
ATOM 729 C CA . LEU A 1 93 ? 14.744 -7.074 -9.064 1.00 91.69 93 LEU A CA 1
ATOM 730 C C . LEU A 1 93 ? 14.149 -6.390 -10.303 1.00 91.69 93 LEU A C 1
ATOM 732 O O . LEU A 1 93 ? 14.436 -6.802 -11.426 1.00 91.69 93 LEU A O 1
ATOM 736 N N . TYR A 1 94 ? 13.380 -5.323 -10.093 1.00 92.50 94 TYR A N 1
ATOM 737 C CA . TYR A 1 94 ? 12.772 -4.536 -11.160 1.00 92.50 94 TYR A CA 1
ATOM 738 C C . TYR A 1 94 ? 13.821 -3.810 -12.014 1.00 92.50 94 TYR A C 1
ATOM 740 O O . TYR A 1 94 ? 13.763 -3.864 -13.238 1.00 92.50 94 TYR A O 1
ATOM 748 N N . GLU A 1 95 ? 14.859 -3.240 -11.397 1.00 93.06 95 GLU A N 1
ATOM 749 C CA . GLU A 1 95 ? 15.995 -2.641 -12.113 1.00 93.06 95 GLU A CA 1
ATOM 750 C C . GLU A 1 95 ? 16.687 -3.652 -13.045 1.00 93.06 95 GLU A C 1
ATOM 752 O O . GLU A 1 95 ? 16.964 -3.358 -14.209 1.00 93.06 95 GLU A O 1
ATOM 757 N N . ARG A 1 96 ? 16.937 -4.879 -12.561 1.00 92.94 96 ARG A N 1
ATOM 758 C CA . ARG A 1 96 ? 17.529 -5.951 -13.382 1.00 92.94 96 ARG A CA 1
ATOM 759 C C . ARG A 1 96 ? 16.644 -6.323 -14.566 1.00 92.94 96 ARG A C 1
ATOM 761 O O . ARG A 1 96 ? 17.176 -6.600 -15.640 1.00 92.94 96 ARG A O 1
ATOM 768 N N . TYR A 1 97 ? 15.328 -6.345 -14.365 1.00 91.06 97 TYR A N 1
ATOM 769 C CA . TYR A 1 97 ? 14.359 -6.600 -15.426 1.00 91.06 97 TYR A CA 1
ATOM 770 C C . TYR A 1 97 ? 14.396 -5.500 -16.495 1.00 91.06 97 TYR A C 1
ATOM 772 O O . TYR A 1 97 ? 14.577 -5.813 -17.672 1.00 91.06 97 TYR A O 1
ATOM 780 N N . LEU A 1 98 ? 14.347 -4.226 -16.088 1.00 90.38 98 LEU A N 1
ATOM 781 C CA . LEU A 1 98 ? 14.437 -3.086 -17.007 1.00 90.38 98 LEU A CA 1
ATOM 782 C C . LEU A 1 98 ? 15.743 -3.096 -17.810 1.00 90.38 98 LEU A C 1
ATOM 784 O O . LEU A 1 98 ? 15.723 -2.906 -19.023 1.00 90.38 98 LEU A O 1
ATOM 788 N N . ARG A 1 99 ? 16.878 -3.384 -17.159 1.00 91.19 99 ARG A N 1
ATOM 789 C CA . ARG A 1 99 ? 18.179 -3.476 -17.840 1.00 91.19 99 ARG A CA 1
ATOM 790 C C . ARG A 1 99 ? 18.219 -4.591 -18.883 1.00 91.19 99 ARG A C 1
ATOM 792 O O . ARG A 1 99 ? 18.864 -4.427 -19.911 1.00 91.19 99 ARG A O 1
ATOM 799 N N . LYS A 1 100 ? 17.567 -5.727 -18.619 1.00 89.31 100 LYS A N 1
ATOM 800 C CA . LYS A 1 100 ? 17.484 -6.823 -19.591 1.00 89.31 100 LYS A CA 1
ATOM 801 C C . LYS A 1 100 ? 16.608 -6.429 -20.783 1.00 89.31 100 LYS A C 1
ATOM 803 O O . LYS A 1 100 ? 17.042 -6.601 -21.909 1.00 89.31 100 LYS A O 1
ATOM 808 N N . SER A 1 101 ? 15.434 -5.852 -20.526 1.00 81.75 101 SER A N 1
ATOM 809 C CA . SER A 1 101 ? 14.487 -5.453 -21.575 1.00 81.75 101 SER A CA 1
ATOM 810 C C . SER A 1 101 ? 14.965 -4.284 -22.443 1.00 81.75 101 SER A C 1
ATOM 812 O O . SER A 1 101 ? 14.439 -4.117 -23.533 1.00 81.75 101 SER A O 1
ATOM 814 N N . GLY A 1 102 ? 15.893 -3.448 -21.964 1.00 76.19 102 GLY A N 1
ATOM 815 C CA . GLY A 1 102 ? 16.478 -2.351 -22.748 1.00 76.19 102 GLY A CA 1
ATOM 816 C C . GLY A 1 102 ? 17.719 -2.735 -23.565 1.00 76.19 102 GLY A C 1
ATOM 817 O O . GLY A 1 102 ? 18.184 -1.924 -24.358 1.00 76.19 102 GLY A O 1
ATOM 818 N N . ASN A 1 103 ? 18.267 -3.935 -23.348 1.00 64.81 103 ASN A N 1
ATOM 819 C CA . ASN A 1 103 ? 19.393 -4.488 -24.110 1.00 64.81 103 ASN A CA 1
ATOM 820 C C . ASN A 1 103 ? 18.938 -5.445 -25.234 1.00 64.81 103 ASN A C 1
ATOM 822 O O . ASN A 1 103 ? 19.790 -5.973 -25.949 1.00 64.81 103 ASN A O 1
ATOM 826 N N . GLU A 1 104 ? 17.631 -5.695 -25.343 1.00 54.34 104 GLU A N 1
ATOM 827 C CA . GLU A 1 104 ? 16.954 -6.434 -26.421 1.00 54.34 104 GLU A CA 1
ATOM 828 C C . GLU A 1 104 ? 16.321 -5.437 -27.403 1.00 54.34 104 GLU A C 1
ATOM 830 O O . GLU A 1 104 ? 16.352 -5.724 -28.621 1.00 54.34 104 GLU A O 1
#

InterPro domains:
  IPR004712 Na+/H+ antiporter, fungi [PTHR31382] (9-91)

pLDDT: mean 88.25, std 7.65, range [52.94, 96.62]

Sequence (104 aa):
MSLGLEGLLVAFLILLLHRIPILYLINPIIPNIRSNLDVLFAGWFGPVGIAAFYYSQFSMIQTGKEELWPIVSLVICVSIILHGITATYFTKLYERYLRKSGNE

Solvent-accessible surface area (backbone atoms only — not comparable to full-atom values): 5978 Å² total; per-residue (Å²): 131,86,50,72,70,64,47,53,52,51,32,51,48,49,62,57,58,66,34,35,58,52,41,62,70,50,37,93,75,43,94,87,59,88,46,75,62,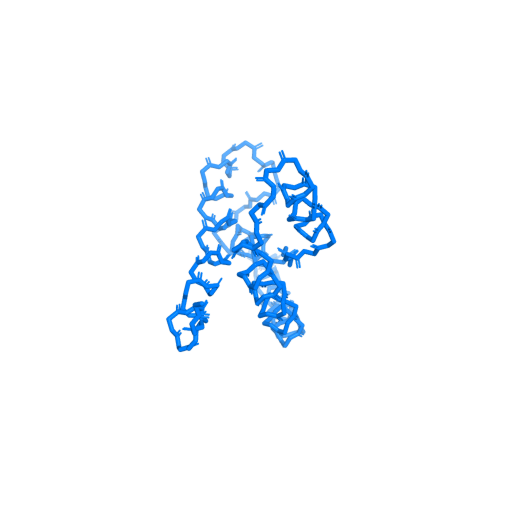49,40,49,52,62,30,61,75,60,66,56,53,70,66,58,56,52,52,42,53,51,48,23,73,77,67,72,51,66,79,53,50,68,54,51,52,51,32,31,53,53,29,46,51,53,42,60,69,41,44,69,56,51,52,54,52,50,51,54,49,52,56,54,67,74,76,109

Foldseek 3Di:
DPCPVVLLVVLVCCLVPVFLVVLVVCVVVDPPDDDNLSSVLVRLLDFDDDVLVVVLVVCCVVPVDNPVVVSSVSSNVSRCVVCVVCVVVSVVVVVVVVVVVVVD

Organism: NCBI:txid1036679

Secondary structure (DSSP, 8-state):
---HHHHHHHHHHHHHHHHHHHHHHHGGG-TT--SHHHHHHHHHS----HHHHHHHHHHHHHH---THHHHHHHHHHHHHHHHHHHHHHHHHHHHHHHHHHT--

Radius of gyration: 16.85 Å; Cα contacts (8 Å, |Δi|>4): 66; chains: 1; bounding box: 40×25×46 Å